Protein AF-A0A2M8FT13-F1 (afdb_monomer_lite)

pLDDT: mean 79.9, std 11.45, range [40.25, 89.44]

Radius of gyration: 13.81 Å; chains: 1; bounding box: 23×13×36 Å

Secondary structure (DSSP, 8-state):
----PPPPSEEEEEEEEEE-TTS-EEEEEEEEEE--

Foldseek 3Di:
DPPPDDDDFAKDKDWDWDQDPVRDTDTDIDIDGDDD

Sequence (36 aa):
TLSGNEVPDGTYFYIIEAKGVDGKEYFEKGTLSLIR

Structure (mmCIF, N/CA/C/O backbone):
data_AF-A0A2M8FT13-F1
#
_entry.id   AF-A0A2M8FT13-F1
#
loop_
_atom_site.group_PDB
_atom_site.id
_atom_site.type_symbol
_atom_site.label_atom_id
_atom_site.label_alt_id
_atom_site.label_comp_id
_atom_site.label_asym_id
_atom_site.label_entity_id
_atom_site.label_seq_id
_atom_site.pdbx_PDB_ins_code
_atom_site.Cartn_x
_atom_site.Cartn_y
_atom_site.Cartn_z
_atom_site.occupancy
_atom_site.B_iso_or_equiv
_atom_site.auth_seq_id
_atom_site.auth_comp_id
_atom_site.auth_asym_id
_atom_site.auth_atom_id
_atom_site.pdbx_PDB_model_num
ATOM 1 N N . THR A 1 1 ? -15.394 7.462 -8.054 1.00 40.25 1 THR A N 1
ATOM 2 C CA . THR A 1 1 ? -15.087 6.694 -9.277 1.00 40.25 1 THR A CA 1
ATOM 3 C C . THR A 1 1 ? -13.761 5.996 -9.055 1.00 40.25 1 THR A C 1
ATOM 5 O O . THR A 1 1 ? -12.738 6.663 -9.022 1.00 40.25 1 THR A O 1
ATOM 8 N N . LEU A 1 2 ? -13.775 4.686 -8.771 1.00 47.88 2 LEU A N 1
ATOM 9 C CA . LEU A 1 2 ? -12.549 3.879 -8.762 1.00 47.88 2 LEU A CA 1
ATOM 10 C C . LEU A 1 2 ? -12.101 3.772 -10.222 1.00 47.88 2 LEU A C 1
ATOM 12 O O . LEU A 1 2 ? -12.612 2.949 -10.977 1.00 47.88 2 LEU A O 1
ATOM 16 N N . SER A 1 3 ? -11.241 4.687 -10.653 1.00 57.84 3 SER A N 1
ATOM 17 C CA . SER A 1 3 ? -10.686 4.663 -11.999 1.00 57.84 3 SER A CA 1
ATOM 18 C C . SER A 1 3 ? -9.671 3.526 -12.056 1.00 57.84 3 SER A C 1
ATOM 20 O O . SER A 1 3 ? -8.501 3.726 -11.746 1.00 57.84 3 SER A O 1
ATOM 22 N N . GLY A 1 4 ? -10.136 2.319 -12.385 1.00 60.53 4 GLY A N 1
ATOM 23 C CA . GLY A 1 4 ? -9.305 1.150 -12.679 1.00 60.53 4 GLY A CA 1
ATOM 24 C C . GLY A 1 4 ? -8.543 1.334 -13.988 1.00 60.53 4 GLY A C 1
ATOM 25 O O . GLY A 1 4 ? -8.744 0.579 -14.931 1.00 60.53 4 GLY A O 1
ATOM 26 N N . ASN A 1 5 ? -7.729 2.382 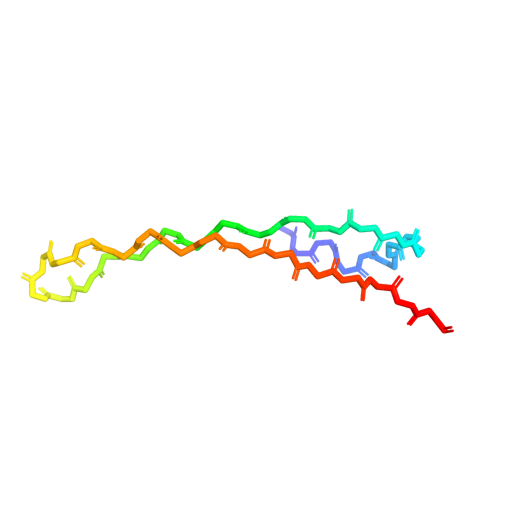-14.068 1.00 66.25 5 ASN A N 1
ATOM 27 C CA . ASN A 1 5 ? -6.827 2.592 -15.185 1.00 66.25 5 ASN A CA 1
ATOM 28 C C . ASN A 1 5 ? -5.565 1.766 -14.949 1.00 66.25 5 ASN A C 1
ATOM 30 O O . ASN A 1 5 ? -5.008 1.782 -13.851 1.00 66.25 5 ASN A O 1
ATOM 34 N N . GLU A 1 6 ? -5.126 1.053 -15.986 1.00 74.19 6 GLU A N 1
ATOM 35 C CA . GLU A 1 6 ? -3.809 0.423 -16.020 1.00 74.19 6 GLU A CA 1
ATOM 36 C C . GLU A 1 6 ? -2.743 1.485 -15.741 1.00 74.19 6 GLU A C 1
ATOM 38 O O . GLU A 1 6 ? -2.647 2.495 -16.443 1.00 74.19 6 GLU A O 1
ATOM 43 N N . VAL A 1 7 ? -1.968 1.266 -14.682 1.00 79.12 7 VAL A N 1
ATOM 44 C CA . VAL A 1 7 ? -0.84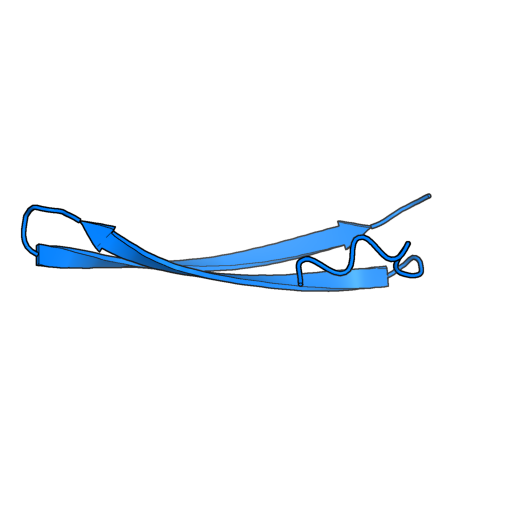9 2.130 -14.318 1.00 79.12 7 VAL A CA 1
ATOM 45 C C . VAL A 1 7 ? 0.447 1.551 -14.899 1.00 79.12 7 VAL A C 1
ATOM 47 O O . VAL A 1 7 ? 0.574 0.326 -14.995 1.00 79.12 7 VAL A O 1
ATOM 50 N N . PRO A 1 8 ? 1.390 2.402 -15.332 1.00 80.62 8 PRO A N 1
ATOM 51 C CA . PRO A 1 8 ? 2.659 1.953 -15.897 1.00 80.62 8 PRO A CA 1
ATOM 52 C C . PRO A 1 8 ? 3.493 1.175 -14.871 1.00 80.62 8 PRO A C 1
ATOM 54 O O . PRO A 1 8 ? 3.311 1.323 -13.659 1.00 80.62 8 PRO A O 1
ATOM 57 N N . ASP A 1 9 ? 4.421 0.355 -15.355 1.00 83.88 9 ASP A N 1
ATOM 58 C CA . ASP A 1 9 ? 5.423 -0.300 -14.518 1.00 83.88 9 ASP A CA 1
ATOM 59 C C . ASP A 1 9 ? 6.236 0.724 -13.711 1.00 83.88 9 ASP A C 1
ATOM 61 O O . ASP A 1 9 ? 6.487 1.852 -14.143 1.00 83.88 9 ASP A O 1
ATOM 65 N N . GLY A 1 10 ? 6.599 0.348 -12.486 1.00 85.06 10 GLY A N 1
ATOM 66 C CA . GLY A 1 10 ? 7.319 1.242 -11.588 1.00 85.06 10 GLY A CA 1
ATOM 67 C C . GLY A 1 10 ? 7.142 0.930 -10.109 1.00 85.06 10 GLY A C 1
ATOM 68 O O . GLY A 1 10 ? 6.475 -0.027 -9.709 1.00 85.06 10 GLY A O 1
ATOM 69 N N . THR A 1 11 ? 7.766 1.765 -9.280 1.00 86.00 11 THR A N 1
ATOM 70 C CA . THR A 1 11 ? 7.696 1.661 -7.821 1.00 86.00 11 THR A CA 1
ATOM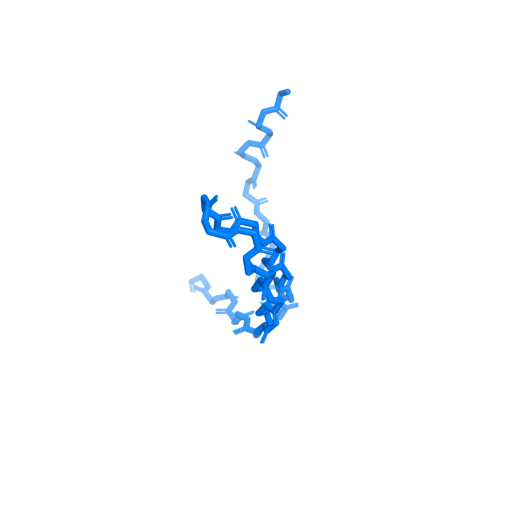 71 C C . THR A 1 11 ? 6.574 2.536 -7.288 1.00 86.00 11 THR A C 1
ATOM 73 O O . THR A 1 11 ? 6.582 3.754 -7.453 1.00 86.00 11 THR A O 1
ATOM 76 N N . TYR A 1 12 ? 5.643 1.904 -6.589 1.00 86.25 12 TYR A N 1
ATOM 77 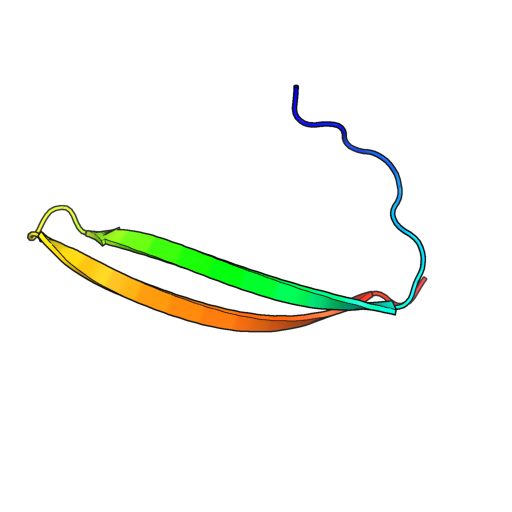C CA . TYR A 1 12 ? 4.504 2.530 -5.944 1.00 86.25 12 TYR A CA 1
ATOM 78 C C . TYR A 1 12 ? 4.654 2.463 -4.427 1.00 86.25 12 TYR A C 1
ATOM 80 O O . TYR A 1 12 ? 5.200 1.511 -3.867 1.00 86.25 12 TYR A O 1
ATOM 88 N N . PHE A 1 13 ? 4.140 3.485 -3.755 1.00 87.06 13 PHE A N 1
ATOM 89 C CA . PHE A 1 13 ? 4.074 3.551 -2.302 1.00 87.06 13 PHE A CA 1
ATOM 90 C C . PHE A 1 13 ? 2.612 3.477 -1.890 1.00 87.06 13 PHE A C 1
ATOM 92 O O . PHE A 1 13 ? 1.767 4.126 -2.507 1.00 87.06 13 PHE A O 1
ATOM 99 N N . TYR A 1 14 ? 2.318 2.708 -0.847 1.00 83.62 14 TYR A N 1
ATOM 100 C CA . TYR A 1 14 ? 0.996 2.696 -0.239 1.00 83.62 14 TYR A CA 1
ATOM 101 C C . TYR A 1 14 ? 1.091 3.096 1.228 1.00 83.62 14 TYR A C 1
ATOM 103 O O . TYR A 1 14 ? 2.059 2.778 1.923 1.00 83.62 14 TYR A O 1
ATOM 111 N N . ILE A 1 15 ? 0.065 3.809 1.679 1.00 87.00 15 ILE A N 1
ATOM 112 C CA . ILE A 1 15 ? -0.132 4.192 3.070 1.00 87.00 15 ILE A CA 1
ATOM 113 C C . ILE A 1 15 ? -1.536 3.726 3.433 1.00 87.00 15 ILE A C 1
ATOM 115 O O . ILE A 1 15 ? -2.505 4.093 2.770 1.00 87.00 15 ILE A O 1
ATOM 119 N N . ILE A 1 16 ? -1.628 2.871 4.442 1.00 86.25 16 ILE A N 1
ATOM 120 C CA . ILE A 1 16 ? -2.878 2.392 5.014 1.00 86.25 16 ILE A CA 1
ATOM 121 C C . ILE A 1 16 ? -3.032 3.083 6.358 1.00 86.25 16 ILE A C 1
ATOM 123 O O . ILE A 1 16 ? -2.258 2.846 7.285 1.00 86.25 16 ILE A O 1
ATOM 127 N N . GLU A 1 17 ? -4.062 3.913 6.444 1.00 86.12 17 GLU A N 1
ATOM 128 C CA . GLU A 1 17 ? -4.538 4.496 7.689 1.00 86.12 17 GLU A CA 1
ATOM 129 C C . GLU A 1 17 ? -5.839 3.792 8.061 1.00 86.12 17 GLU A C 1
ATOM 131 O O . GLU A 1 17 ? -6.848 3.904 7.363 1.00 86.12 17 GLU A O 1
ATOM 136 N N . ALA A 1 18 ? -5.813 3.019 9.142 1.00 83.50 18 ALA A N 1
ATOM 137 C CA . ALA A 1 18 ? -6.986 2.316 9.636 1.00 83.50 18 ALA A CA 1
ATOM 138 C C . ALA A 1 18 ? -7.191 2.600 11.119 1.00 83.50 18 ALA A C 1
ATOM 140 O O . ALA A 1 18 ? -6.252 2.596 11.909 1.00 83.50 18 ALA A O 1
ATOM 141 N N . LYS A 1 19 ? -8.446 2.800 11.514 1.00 89.00 19 LYS A N 1
ATOM 142 C CA . LYS A 1 19 ? -8.833 2.908 12.917 1.00 89.00 19 LYS A CA 1
ATOM 143 C C . LYS A 1 19 ? -9.585 1.646 13.310 1.00 89.00 19 LYS A C 1
ATOM 145 O O . LYS A 1 19 ? -10.659 1.371 12.779 1.00 89.00 19 LYS A O 1
ATOM 150 N N . GLY A 1 20 ? -9.003 0.868 14.216 1.00 85.38 20 GLY A N 1
ATOM 151 C CA . GLY A 1 20 ? -9.659 -0.280 14.823 1.00 85.38 20 GLY A CA 1
ATOM 152 C C . GLY A 1 20 ? -10.894 0.154 15.608 1.00 85.38 20 GLY A C 1
ATOM 153 O O . GLY A 1 20 ? -10.965 1.280 16.104 1.00 85.38 20 GLY A O 1
ATOM 154 N N . VAL A 1 21 ? -11.860 -0.754 15.745 1.00 85.12 21 VAL A N 1
ATOM 155 C CA . VAL A 1 21 ? -13.092 -0.512 16.517 1.00 85.12 21 VAL A CA 1
ATOM 156 C C . VAL A 1 21 ? -12.765 -0.167 17.978 1.00 85.12 21 VAL A C 1
ATOM 158 O O . VAL A 1 21 ? -13.421 0.685 18.568 1.00 85.12 21 VAL A O 1
ATOM 161 N N . ASP A 1 22 ? -11.673 -0.718 18.513 1.00 87.81 22 ASP A N 1
ATOM 162 C CA . ASP A 1 22 ? -11.108 -0.405 19.834 1.00 87.81 22 ASP A CA 1
ATOM 163 C C . ASP A 1 22 ? -10.416 0.974 19.920 1.00 87.81 22 ASP A C 1
ATOM 165 O O . ASP A 1 22 ? -9.785 1.303 20.922 1.00 87.81 22 ASP A O 1
ATOM 169 N N . GLY A 1 23 ? -10.475 1.787 18.861 1.00 84.56 23 GLY A N 1
ATOM 170 C CA . GLY A 1 23 ? -9.857 3.113 18.788 1.00 84.56 23 GLY A CA 1
ATOM 171 C C . GLY A 1 23 ? -8.366 3.110 18.451 1.00 84.56 23 GLY A C 1
ATOM 172 O O . GLY A 1 23 ? -7.784 4.182 18.307 1.00 84.56 23 GLY A O 1
ATOM 173 N N . LYS A 1 24 ? -7.750 1.934 18.287 1.00 84.75 24 LYS A N 1
ATOM 174 C CA . LYS A 1 24 ? -6.335 1.805 17.928 1.00 84.75 24 LYS A CA 1
ATOM 175 C C . LYS A 1 24 ? -6.099 2.192 16.471 1.00 84.75 24 LYS A C 1
ATOM 177 O O . LYS A 1 24 ? -6.715 1.626 15.572 1.00 84.75 24 LYS A O 1
ATOM 182 N N . GLU A 1 25 ? -5.184 3.122 16.249 1.00 85.62 25 GLU A N 1
ATOM 183 C CA . GLU A 1 25 ? -4.782 3.557 14.915 1.00 85.62 25 GLU A CA 1
ATOM 184 C C . GLU A 1 25 ? -3.669 2.654 14.378 1.00 85.62 25 GLU A C 1
ATOM 186 O O . GLU A 1 25 ? -2.725 2.293 15.084 1.00 85.62 25 GLU A O 1
ATOM 191 N N . TYR A 1 26 ? -3.809 2.269 13.118 1.00 81.06 26 TYR A N 1
ATOM 192 C CA . TYR A 1 26 ? -2.854 1.487 12.359 1.00 81.06 26 TYR A CA 1
ATOM 193 C C . TYR A 1 26 ? -2.392 2.354 11.202 1.00 81.06 26 TYR A C 1
ATOM 195 O O . TYR A 1 26 ? -3.191 2.738 10.347 1.00 81.06 26 TYR A O 1
ATOM 203 N N . PHE A 1 27 ? -1.104 2.673 11.220 1.00 85.19 27 PHE A N 1
ATOM 204 C CA . PHE A 1 27 ? -0.442 3.446 10.187 1.00 85.19 27 PHE A CA 1
ATOM 205 C C . PHE A 1 27 ? 0.626 2.564 9.551 1.00 85.19 27 PHE A C 1
ATOM 207 O O . PHE A 1 27 ? 1.750 2.471 10.043 1.00 85.19 27 PHE A O 1
ATOM 214 N N . GLU A 1 28 ? 0.246 1.877 8.479 1.00 84.19 28 GLU A N 1
ATOM 215 C CA . GLU A 1 28 ? 1.119 0.953 7.762 1.00 84.19 28 GLU A CA 1
ATOM 216 C C . GLU A 1 28 ? 1.543 1.579 6.439 1.00 84.19 28 GLU A C 1
ATOM 218 O O . GLU A 1 28 ? 0.714 2.008 5.638 1.00 84.19 28 GLU A O 1
ATOM 223 N N . LYS A 1 29 ? 2.852 1.623 6.195 1.00 89.44 29 LYS A N 1
ATOM 224 C CA . LYS A 1 29 ? 3.419 2.122 4.943 1.00 89.44 29 LYS A CA 1
ATOM 225 C C . LYS A 1 29 ? 4.282 1.052 4.305 1.00 89.44 29 LYS A C 1
ATOM 227 O O . LYS A 1 29 ? 5.075 0.404 4.985 1.00 89.44 29 LYS A O 1
ATOM 232 N N . GLY A 1 30 ? 4.158 0.905 2.996 1.00 86.00 30 GLY A N 1
ATOM 233 C CA . GLY A 1 30 ? 4.913 -0.089 2.252 1.00 86.00 30 GLY A CA 1
ATOM 234 C C . GLY A 1 30 ? 5.207 0.342 0.828 1.00 86.00 30 GLY A C 1
ATOM 235 O O . GLY A 1 30 ? 4.700 1.350 0.328 1.00 86.00 30 GLY A O 1
ATOM 236 N N . THR A 1 31 ? 6.068 -0.439 0.189 1.00 88.56 31 THR A N 1
ATOM 237 C CA . THR A 1 31 ? 6.431 -0.280 -1.213 1.00 88.56 31 THR A CA 1
ATOM 238 C C . THR A 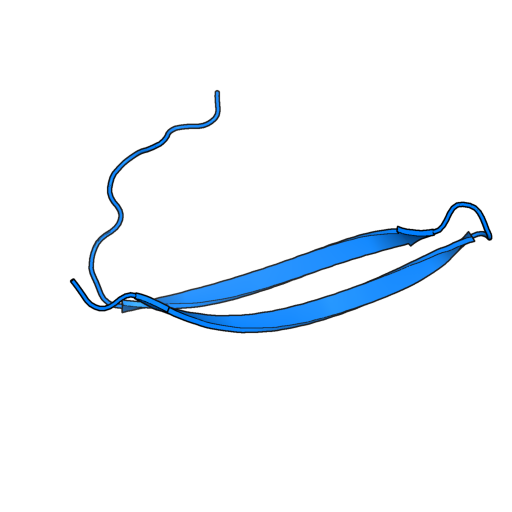1 31 ? 5.946 -1.486 -2.001 1.00 88.56 31 THR A C 1
ATOM 240 O O . THR A 1 31 ? 5.971 -2.622 -1.533 1.00 88.56 31 THR A O 1
ATOM 243 N N . LEU A 1 32 ? 5.492 -1.225 -3.216 1.00 85.19 32 LEU A N 1
ATOM 244 C CA . LEU A 1 32 ? 5.072 -2.211 -4.197 1.00 85.19 32 LEU A CA 1
ATOM 245 C C . LEU A 1 32 ? 5.857 -1.916 -5.469 1.00 85.19 32 LEU A C 1
ATOM 247 O O . LEU A 1 32 ? 5.855 -0.787 -5.948 1.00 85.19 32 LEU A O 1
ATOM 251 N N . SER A 1 33 ? 6.519 -2.919 -6.031 1.00 85.44 33 SER A N 1
ATOM 252 C CA . SER A 1 33 ? 7.044 -2.822 -7.394 1.00 85.44 33 SER A CA 1
ATOM 253 C C . SER A 1 33 ? 6.041 -3.470 -8.332 1.00 85.44 33 SER A C 1
ATOM 255 O O . SER A 1 33 ? 5.759 -4.660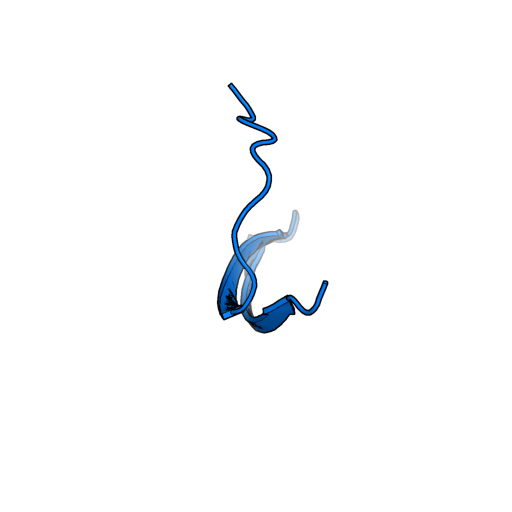 -8.198 1.00 85.44 33 SER A O 1
ATOM 257 N N . LEU A 1 34 ? 5.482 -2.686 -9.250 1.00 81.12 34 LEU A N 1
ATOM 258 C CA . LEU A 1 34 ? 4.630 -3.209 -10.304 1.00 81.12 34 LEU A CA 1
ATOM 259 C C . LEU A 1 34 ? 5.507 -3.562 -11.505 1.00 81.12 34 LEU A C 1
ATOM 261 O O . LEU A 1 34 ? 6.099 -2.679 -12.126 1.00 81.12 34 LEU A O 1
ATOM 265 N N . ILE A 1 35 ? 5.582 -4.857 -11.801 1.00 77.56 35 ILE A N 1
ATOM 266 C CA . ILE A 1 35 ? 6.289 -5.423 -12.952 1.00 77.56 35 ILE A CA 1
ATOM 267 C C . ILE A 1 35 ? 5.224 -6.082 -13.832 1.00 77.56 35 ILE A C 1
ATOM 269 O O . ILE A 1 35 ? 4.406 -6.845 -13.312 1.00 77.56 35 ILE A O 1
ATOM 273 N N . ARG A 1 36 ? 5.198 -5.744 -15.124 1.00 69.06 36 ARG A N 1
ATOM 274 C CA . ARG A 1 36 ? 4.254 -6.301 -16.103 1.00 69.06 36 ARG A CA 1
ATOM 275 C C . ARG A 1 36 ? 4.775 -7.592 -16.724 1.00 69.06 36 ARG A C 1
ATOM 277 O O . ARG A 1 36 ? 6.005 -7.686 -16.928 1.00 69.06 36 ARG A O 1
#